Protein AF-A0A4R4U228-F1 (afdb_monomer_lite)

pLDDT: mean 95.86, std 2.65, range [86.06, 98.38]

Foldseek 3Di:
DPDFQDWDQDPVGIDTGWDKDQAADDPPQFQPWDDDVVRTFFTFHAADRVRRMTTGDGDVVVCVVVVHDDD

Secondary structure (DSSP, 8-state):
--EEEEEEEETTEEEEEEEEESS---TT-TT-EEEETTEEEEEEEEEEGGGTEEEEEEHHHHHHHHT----

Sequence (71 aa):
MLAKNTTAIYVEGRVTGLDYTSFCAAGGDSGGSVFHGDAALGLVSGGIPEDCRTYVQPLNEGLAWYGVEVH

Structure (mmCIF, N/CA/C/O backbone):
data_AF-A0A4R4U228-F1
#
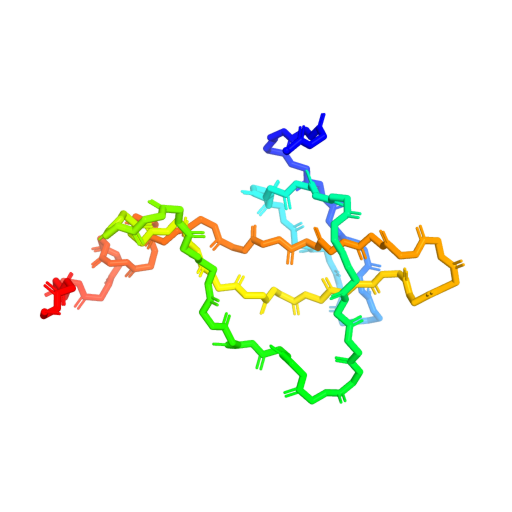_entry.id   AF-A0A4R4U228-F1
#
loop_
_atom_site.group_PDB
_atom_site.id
_atom_site.type_symbol
_atom_site.label_atom_id
_atom_site.label_alt_id
_atom_site.label_comp_id
_atom_site.label_asym_id
_atom_site.label_entity_id
_atom_site.label_seq_id
_atom_site.pdbx_PDB_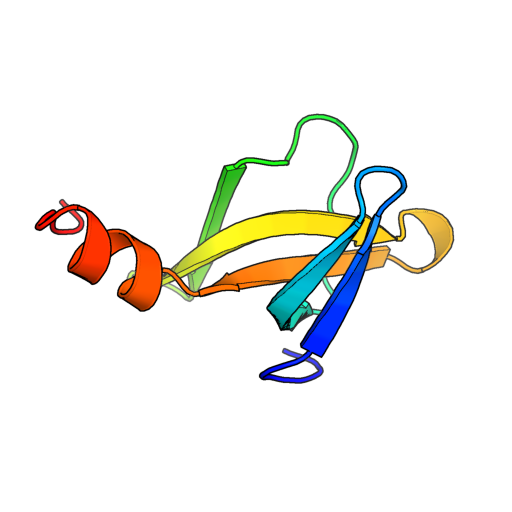ins_code
_atom_site.Cartn_x
_atom_site.Cartn_y
_atom_site.Cartn_z
_atom_site.occupancy
_atom_site.B_iso_or_equiv
_atom_site.auth_seq_id
_atom_site.auth_comp_id
_atom_site.auth_asym_id
_atom_site.auth_atom_id
_atom_site.pdbx_PDB_model_num
ATOM 1 N N . MET A 1 1 ? 1.648 -12.812 2.453 1.00 87.38 1 MET A N 1
ATOM 2 C CA . MET A 1 1 ? 2.179 -11.640 3.185 1.00 87.38 1 MET A CA 1
ATOM 3 C C . MET A 1 1 ? 3.599 -11.947 3.623 1.00 87.38 1 MET A C 1
ATOM 5 O O . MET A 1 1 ? 3.829 -13.077 4.029 1.00 87.38 1 MET A O 1
ATOM 9 N N . LEU A 1 2 ? 4.525 -10.994 3.496 1.00 95.06 2 LEU A N 1
ATOM 10 C CA . LEU A 1 2 ? 5.945 -11.172 3.824 1.00 95.06 2 LEU A CA 1
ATOM 11 C C . LEU A 1 2 ? 6.308 -10.556 5.180 1.00 95.06 2 LEU A C 1
ATOM 13 O O . LEU A 1 2 ? 6.998 -11.196 5.964 1.00 95.06 2 LEU A O 1
ATOM 17 N N . ALA A 1 3 ? 5.836 -9.339 5.465 1.00 96.81 3 ALA A N 1
ATOM 18 C CA . ALA A 1 3 ? 6.058 -8.665 6.744 1.00 96.81 3 ALA A CA 1
ATOM 19 C C . ALA A 1 3 ? 4.945 -7.650 7.057 1.00 96.81 3 ALA A C 1
ATOM 21 O O . ALA A 1 3 ? 4.196 -7.240 6.170 1.00 96.81 3 ALA A O 1
ATOM 22 N N . LYS A 1 4 ? 4.849 -7.256 8.328 1.00 96.81 4 LYS A N 1
ATOM 23 C CA . LYS A 1 4 ? 3.915 -6.260 8.876 1.00 96.81 4 LYS A CA 1
ATOM 24 C C . LYS A 1 4 ? 4.697 -5.075 9.444 1.00 96.81 4 LYS A C 1
ATOM 26 O O . LYS A 1 4 ? 5.853 -5.254 9.823 1.00 96.81 4 LYS A O 1
ATOM 31 N N . ASN A 1 5 ? 4.052 -3.912 9.567 1.00 97.12 5 ASN A N 1
ATOM 32 C CA . ASN A 1 5 ? 4.639 -2.702 10.161 1.00 97.12 5 ASN A CA 1
ATOM 33 C C . ASN A 1 5 ? 6.002 -2.329 9.543 1.00 97.12 5 ASN A C 1
ATOM 35 O O . ASN A 1 5 ? 7.001 -2.100 10.224 1.00 97.12 5 ASN A O 1
ATOM 39 N N . THR A 1 6 ? 6.046 -2.338 8.217 1.00 98.00 6 THR A N 1
ATOM 40 C CA . THR A 1 6 ? 7.230 -2.016 7.425 1.00 98.00 6 THR A CA 1
ATOM 41 C C . THR A 1 6 ? 7.267 -0.533 7.077 1.00 98.00 6 THR A C 1
ATOM 43 O O . THR A 1 6 ? 6.268 0.179 7.188 1.00 98.00 6 THR A O 1
ATOM 46 N N . THR A 1 7 ? 8.450 -0.049 6.697 1.00 98.06 7 THR A N 1
ATOM 47 C CA . THR A 1 7 ? 8.634 1.326 6.225 1.00 98.06 7 THR A CA 1
ATOM 48 C C . THR A 1 7 ? 9.016 1.318 4.755 1.00 98.06 7 THR A C 1
ATOM 50 O O . THR A 1 7 ? 10.063 0.771 4.410 1.00 98.06 7 THR A O 1
ATOM 53 N N . ALA A 1 8 ? 8.213 1.966 3.916 1.00 97.31 8 ALA A N 1
ATOM 54 C CA . ALA A 1 8 ? 8.607 2.319 2.560 1.00 97.31 8 ALA A CA 1
ATOM 55 C C . ALA A 1 8 ? 9.350 3.660 2.568 1.00 97.31 8 ALA A C 1
ATOM 57 O O . ALA A 1 8 ? 9.013 4.570 3.332 1.00 97.31 8 ALA A O 1
ATOM 58 N N . ILE A 1 9 ? 10.372 3.776 1.723 1.00 96.88 9 ILE A N 1
ATOM 59 C CA . ILE A 1 9 ? 11.131 5.010 1.515 1.00 96.88 9 ILE A CA 1
ATOM 60 C C . ILE A 1 9 ? 10.862 5.457 0.081 1.00 96.88 9 ILE A C 1
ATOM 62 O O . ILE A 1 9 ? 11.443 4.914 -0.856 1.00 96.88 9 ILE A O 1
ATOM 66 N N . TYR A 1 10 ? 9.947 6.405 -0.079 1.00 95.56 10 TYR A N 1
ATOM 67 C CA . TYR A 1 10 ? 9.642 7.031 -1.358 1.00 95.56 10 TYR A CA 1
ATOM 68 C C . TYR A 1 10 ? 10.461 8.308 -1.541 1.00 95.56 10 TYR A C 1
ATOM 70 O O . TYR A 1 10 ? 11.091 8.803 -0.600 1.00 95.56 10 TYR A O 1
ATOM 78 N N . VAL A 1 11 ? 10.441 8.862 -2.754 1.00 96.75 11 VAL A N 1
ATOM 79 C CA . VAL A 1 11 ? 11.122 10.134 -3.045 1.00 96.75 11 VAL A CA 1
ATOM 80 C C . VAL A 1 11 ? 10.502 11.295 -2.261 1.00 96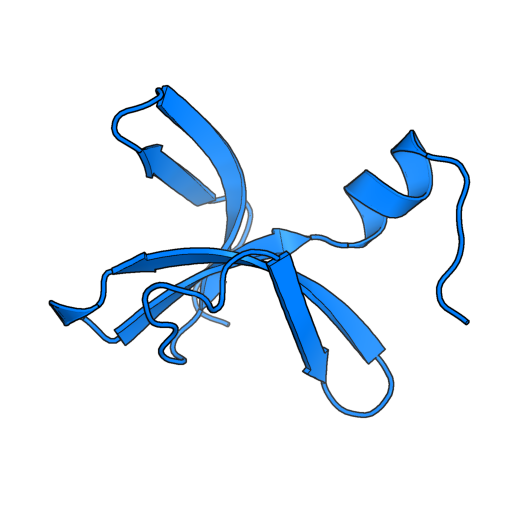.75 11 VAL A C 1
ATOM 82 O O . VAL A 1 11 ? 11.200 12.235 -1.894 1.00 96.75 11 VAL A O 1
ATOM 85 N N . GLU A 1 12 ? 9.213 11.194 -1.940 1.00 97.38 12 GLU A N 1
ATOM 86 C CA . GLU A 1 12 ? 8.446 12.148 -1.141 1.00 97.38 12 GLU A CA 1
ATOM 87 C C . GLU A 1 12 ? 8.702 12.005 0.366 1.00 97.38 12 GLU A C 1
ATOM 89 O O . GLU A 1 12 ? 8.377 12.906 1.139 1.00 97.38 12 GLU A O 1
ATOM 94 N N . GLY A 1 13 ? 9.283 10.884 0.803 1.00 98.12 13 GLY A N 1
ATOM 95 C CA . GLY A 1 13 ? 9.573 10.620 2.207 1.00 98.12 13 GLY A CA 1
ATOM 96 C C . GLY A 1 13 ? 9.257 9.197 2.655 1.00 98.12 13 GLY A C 1
ATOM 97 O O . GLY A 1 13 ? 9.080 8.272 1.864 1.00 98.12 13 GLY A O 1
ATOM 98 N N . ARG A 1 14 ? 9.228 9.011 3.977 1.00 98.19 14 ARG A N 1
ATOM 99 C CA . ARG A 1 14 ? 9.037 7.703 4.614 1.00 98.19 14 ARG A CA 1
ATOM 100 C C . ARG A 1 14 ? 7.568 7.481 4.948 1.00 98.19 14 ARG A C 1
ATOM 102 O O . ARG A 1 14 ? 6.957 8.345 5.569 1.00 98.19 14 ARG A O 1
ATOM 109 N N . VAL A 1 15 ? 7.054 6.296 4.639 1.00 98.12 15 VAL A N 1
ATOM 110 C CA . VAL A 1 15 ? 5.719 5.850 5.059 1.00 98.12 15 VAL A CA 1
ATOM 111 C C . VAL A 1 15 ? 5.878 4.596 5.907 1.00 98.12 15 VAL A C 1
ATOM 113 O O . VAL A 1 15 ? 6.427 3.596 5.448 1.00 98.12 15 VAL A O 1
ATOM 116 N N . THR A 1 16 ? 5.457 4.670 7.165 1.00 98.06 16 THR A N 1
ATOM 117 C CA . THR A 1 16 ? 5.568 3.590 8.159 1.00 98.06 16 THR A CA 1
ATOM 118 C C . THR A 1 16 ? 4.237 2.864 8.331 1.00 98.06 16 THR A C 1
ATOM 120 O O . THR A 1 16 ? 3.203 3.394 7.947 1.00 98.06 16 THR A O 1
ATOM 123 N N . GLY A 1 17 ? 4.241 1.686 8.958 1.00 97.75 17 GLY A N 1
ATOM 124 C CA . GLY A 1 17 ? 3.005 0.952 9.257 1.00 97.75 17 GLY A CA 1
ATOM 125 C C . GLY A 1 17 ? 2.471 0.107 8.099 1.00 97.75 17 GLY A C 1
ATOM 126 O O . GLY A 1 17 ? 1.389 -0.458 8.210 1.00 97.75 17 GLY A O 1
ATOM 127 N N . LEU A 1 18 ? 3.232 -0.036 7.011 1.00 98.19 18 LEU A N 1
ATOM 128 C CA . LEU A 1 18 ? 2.782 -0.740 5.811 1.00 98.19 18 LEU A CA 1
ATOM 129 C C . LEU A 1 18 ? 2.936 -2.258 5.939 1.00 98.19 18 LEU A C 1
ATOM 131 O O . LEU A 1 18 ? 3.875 -2.773 6.552 1.00 98.19 18 LEU A O 1
ATOM 135 N N . ASP A 1 19 ? 2.062 -2.990 5.270 1.00 98.00 19 ASP A N 1
ATOM 136 C CA . ASP A 1 19 ? 2.220 -4.416 5.025 1.00 98.00 19 ASP A CA 1
ATOM 137 C C . ASP A 1 19 ? 3.095 -4.645 3.794 1.00 98.00 19 ASP A C 1
ATOM 139 O O . ASP A 1 19 ? 2.886 -4.032 2.751 1.00 98.00 19 ASP A O 1
ATOM 143 N N . TYR A 1 20 ? 4.040 -5.575 3.881 1.00 97.81 20 TYR A N 1
ATOM 144 C CA . TYR A 1 20 ? 4.908 -5.945 2.769 1.00 97.81 20 TYR A CA 1
ATOM 145 C C . TYR A 1 20 ? 4.498 -7.297 2.194 1.00 97.81 20 TYR A C 1
ATOM 147 O O . TYR A 1 20 ? 4.307 -8.277 2.926 1.00 97.81 20 TYR A O 1
ATOM 155 N N . THR A 1 21 ? 4.336 -7.370 0.876 1.00 97.56 21 THR A N 1
ATOM 156 C CA . THR A 1 21 ? 3.716 -8.511 0.193 1.00 97.56 21 THR A CA 1
ATOM 157 C C . THR A 1 21 ? 4.532 -8.988 -1.008 1.00 97.56 21 THR A C 1
ATOM 159 O O . THR A 1 21 ? 5.477 -8.334 -1.441 1.00 97.56 21 THR A O 1
ATOM 162 N N . SER A 1 22 ? 4.191 -10.179 -1.505 1.00 95.81 22 SER A N 1
ATOM 163 C CA . SER A 1 22 ? 4.926 -10.883 -2.561 1.00 95.81 22 SER A CA 1
ATOM 164 C C . SER A 1 22 ? 4.247 -10.863 -3.928 1.00 95.81 22 SER A C 1
ATOM 166 O O . SER A 1 22 ? 4.745 -11.520 -4.837 1.00 95.81 22 SER A O 1
ATOM 168 N N . PHE A 1 23 ? 3.084 -10.219 -4.051 1.00 95.19 23 PHE A N 1
ATOM 169 C CA . PHE A 1 23 ? 2.443 -10.028 -5.350 1.00 95.19 23 PHE A CA 1
ATOM 170 C C . PHE A 1 23 ? 3.015 -8.776 -6.022 1.00 95.19 23 PHE A C 1
ATOM 172 O O . PHE A 1 23 ? 3.610 -7.936 -5.347 1.00 95.19 23 PHE A O 1
ATOM 179 N N . CYS A 1 24 ? 2.859 -8.673 -7.342 1.00 95.12 24 CYS A N 1
ATOM 180 C CA . CYS A 1 24 ? 3.352 -7.525 -8.093 1.00 95.12 24 CYS A CA 1
ATOM 181 C C . CYS A 1 24 ? 2.267 -6.449 -8.195 1.00 95.12 24 CYS A C 1
ATOM 183 O O . CYS A 1 24 ? 1.098 -6.771 -8.398 1.00 95.12 24 CYS A O 1
ATOM 185 N N . ALA A 1 25 ? 2.683 -5.189 -8.143 1.00 94.81 25 ALA A N 1
ATOM 186 C CA . ALA A 1 25 ? 1.881 -4.035 -8.527 1.00 94.81 25 ALA A CA 1
ATOM 187 C C . ALA A 1 25 ? 2.741 -3.129 -9.416 1.00 94.81 25 ALA A C 1
ATOM 189 O O . ALA A 1 25 ? 3.951 -3.017 -9.199 1.00 94.81 25 ALA A O 1
ATOM 190 N N . ALA A 1 26 ? 2.128 -2.510 -10.416 1.00 92.00 26 ALA A N 1
ATOM 191 C CA . ALA A 1 26 ? 2.766 -1.618 -11.370 1.00 92.00 26 ALA A CA 1
ATOM 192 C C . ALA A 1 26 ? 2.327 -0.159 -11.161 1.00 92.00 26 ALA A C 1
ATOM 194 O O . ALA A 1 26 ? 1.456 0.160 -10.346 1.00 9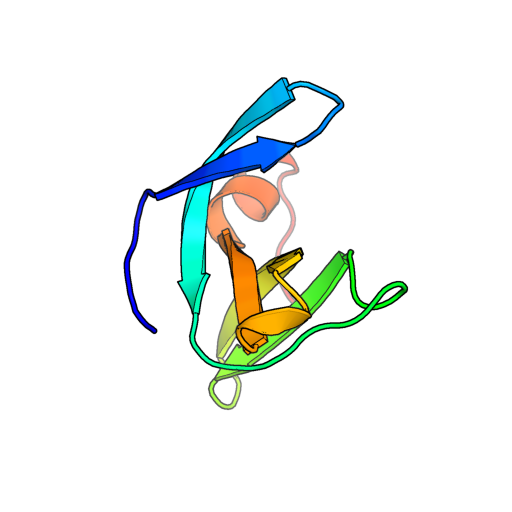2.00 26 ALA A O 1
ATOM 195 N N . GLY A 1 27 ? 2.940 0.752 -11.922 1.00 93.62 27 GLY A N 1
ATOM 196 C CA . GLY A 1 27 ? 2.487 2.139 -11.982 1.00 93.62 27 GLY A CA 1
ATOM 197 C C . GLY A 1 27 ? 1.027 2.207 -12.436 1.00 93.62 27 GLY A C 1
ATOM 198 O O . GLY A 1 27 ? 0.684 1.676 -13.488 1.00 93.62 27 GLY A O 1
ATOM 199 N N . GLY A 1 28 ? 0.184 2.858 -11.635 1.00 95.94 28 GLY A N 1
ATOM 200 C CA . GLY A 1 28 ? -1.266 2.923 -11.844 1.00 95.94 28 GLY A CA 1
ATOM 201 C C . GLY A 1 28 ? -2.084 2.061 -10.879 1.00 95.94 28 GLY A C 1
ATOM 202 O O . GLY A 1 28 ? -3.253 2.367 -10.673 1.00 95.94 28 GLY A O 1
ATOM 203 N N . ASP A 1 29 ? -1.478 1.067 -10.220 1.00 96.62 29 ASP A N 1
ATOM 204 C CA . ASP A 1 29 ? -2.179 0.214 -9.245 1.00 96.62 29 ASP A CA 1
ATOM 205 C C . ASP A 1 29 ? -2.299 0.857 -7.851 1.00 96.62 29 ASP A C 1
ATOM 207 O O . ASP A 1 29 ? -3.020 0.350 -6.991 1.00 96.62 29 ASP A O 1
ATOM 211 N N . SER A 1 30 ? -1.595 1.966 -7.598 1.00 96.81 30 SER A N 1
ATOM 212 C CA . SER A 1 30 ? -1.665 2.716 -6.337 1.00 96.81 30 SER A CA 1
ATOM 213 C C . SER A 1 30 ? -3.102 3.136 -6.009 1.00 96.81 30 SER A C 1
ATOM 215 O O . SER A 1 30 ? -3.813 3.688 -6.844 1.00 96.81 30 SER A O 1
ATOM 217 N N . GLY A 1 31 ? -3.528 2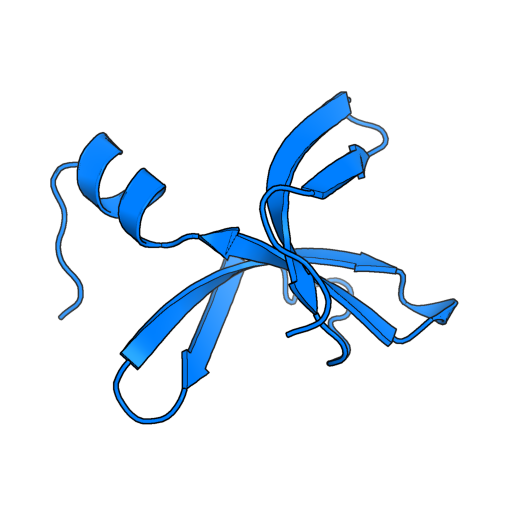.886 -4.770 1.00 97.44 31 GLY A N 1
ATOM 218 C CA . GLY A 1 31 ? -4.910 3.056 -4.312 1.00 97.44 31 GLY A CA 1
ATOM 219 C C . GLY A 1 31 ? -5.831 1.877 -4.643 1.00 97.44 31 GLY A C 1
ATOM 220 O O . GLY A 1 31 ? -6.944 1.818 -4.127 1.00 97.44 31 GLY A O 1
ATOM 221 N N . GLY A 1 32 ? -5.371 0.918 -5.452 1.00 97.06 32 GLY A N 1
ATOM 222 C CA . GLY A 1 32 ? -6.094 -0.307 -5.763 1.00 97.06 32 GLY A CA 1
ATOM 223 C C . GLY A 1 32 ? -6.336 -1.166 -4.525 1.00 97.06 32 GLY A C 1
ATOM 224 O O . GLY A 1 32 ? -5.558 -1.169 -3.568 1.00 97.06 32 GLY A O 1
ATOM 225 N N . SER A 1 33 ? -7.437 -1.905 -4.536 1.00 96.12 33 SER A N 1
ATOM 226 C CA . SER A 1 33 ? -7.885 -2.672 -3.382 1.00 96.12 33 SER A CA 1
ATOM 227 C C . SER A 1 33 ? -7.167 -4.011 -3.226 1.00 96.12 33 SER A C 1
ATOM 229 O O . SER A 1 33 ? -6.994 -4.745 -4.199 1.00 96.12 33 SER A O 1
ATOM 231 N N . VAL A 1 34 ? -6.848 -4.380 -1.986 1.00 96.81 34 VAL A N 1
ATOM 232 C CA . VAL A 1 34 ? -6.265 -5.676 -1.627 1.00 96.81 34 VAL A CA 1
ATOM 233 C C . VAL A 1 34 ? -7.256 -6.455 -0.770 1.00 96.81 34 VAL A C 1
ATOM 235 O O . VAL A 1 34 ? -7.649 -5.998 0.303 1.00 96.81 34 VAL A O 1
ATOM 238 N N . PHE A 1 35 ? -7.616 -7.653 -1.225 1.00 95.19 35 PHE A N 1
ATOM 239 C CA . PHE A 1 35 ? -8.595 -8.529 -0.583 1.00 95.19 35 PHE A CA 1
ATOM 240 C C . PHE A 1 35 ? -8.056 -9.950 -0.401 1.00 95.19 35 PHE A C 1
ATOM 242 O O . PHE A 1 35 ? -7.173 -10.403 -1.135 1.00 95.19 35 PHE A O 1
ATOM 249 N N . HIS A 1 36 ? -8.626 -10.673 0.559 1.00 93.56 36 HIS A N 1
ATOM 250 C CA . HIS A 1 36 ? -8.509 -12.123 0.659 1.00 93.56 36 HIS A CA 1
ATOM 251 C C . HIS A 1 36 ? -9.898 -12.732 0.861 1.00 93.56 36 HIS A C 1
ATOM 253 O O . HIS A 1 36 ? -10.470 -12.632 1.946 1.00 93.56 36 HIS A O 1
ATOM 259 N N . GLY A 1 37 ? -10.445 -13.337 -0.198 1.00 93.88 37 GLY A N 1
ATOM 260 C CA . GLY A 1 37 ? -11.874 -13.653 -0.245 1.00 93.88 37 GLY A CA 1
ATOM 261 C C . GLY A 1 37 ? -12.694 -12.371 -0.087 1.00 93.88 37 GLY A C 1
ATOM 262 O O . GLY A 1 37 ? -12.374 -11.364 -0.714 1.00 93.88 37 GLY A O 1
ATOM 263 N N . ASP A 1 38 ? -13.673 -12.397 0.813 1.00 93.69 38 ASP A N 1
ATOM 264 C CA . ASP A 1 38 ? -14.544 -11.250 1.106 1.00 93.69 38 ASP A CA 1
ATOM 265 C C . ASP A 1 38 ? -13.926 -10.256 2.110 1.00 93.69 38 ASP A C 1
ATOM 267 O O . ASP A 1 38 ? -14.515 -9.225 2.426 1.00 93.69 38 ASP A O 1
ATOM 271 N N . ALA A 1 39 ? -12.732 -10.544 2.642 1.00 93.69 39 ALA A N 1
ATOM 272 C CA . ALA A 1 39 ? -12.076 -9.682 3.618 1.00 93.69 39 ALA A CA 1
ATOM 273 C C . ALA A 1 39 ? -11.226 -8.603 2.934 1.00 93.69 39 ALA A C 1
ATOM 275 O O . ALA A 1 39 ? -10.230 -8.909 2.267 1.00 93.69 39 ALA A O 1
ATOM 276 N N . ALA A 1 40 ? -11.583 -7.337 3.153 1.00 95.62 40 ALA A N 1
ATOM 277 C CA . ALA A 1 40 ? -10.804 -6.182 2.721 1.00 95.62 40 ALA A CA 1
ATOM 278 C C . ALA A 1 40 ? -9.571 -6.004 3.622 1.00 95.62 40 ALA A C 1
ATOM 280 O O . ALA A 1 40 ? -9.690 -5.837 4.835 1.00 95.62 40 ALA A O 1
ATOM 281 N N . LEU A 1 41 ? -8.375 -6.067 3.037 1.00 96.12 41 LEU A N 1
ATOM 282 C CA . LEU A 1 41 ? -7.114 -6.052 3.786 1.00 96.12 41 LEU A CA 1
ATOM 283 C C . LEU A 1 41 ? -6.440 -4.680 3.781 1.00 96.12 41 LEU A C 1
ATOM 285 O O . LEU A 1 41 ? -5.829 -4.281 4.774 1.00 96.12 41 LEU A O 1
ATOM 289 N N . GLY A 1 42 ? -6.523 -3.961 2.664 1.00 97.38 42 GLY A N 1
ATOM 290 C CA . GLY A 1 42 ? -5.788 -2.716 2.499 1.00 97.38 42 GLY A CA 1
ATOM 291 C C . GLY A 1 42 ? -5.870 -2.136 1.103 1.00 97.38 42 GLY A C 1
ATOM 292 O O . GLY A 1 42 ? -6.595 -2.631 0.241 1.00 97.38 42 GLY A O 1
ATOM 293 N N . LEU A 1 43 ? -5.082 -1.089 0.901 1.00 98.06 43 LEU A N 1
ATOM 294 C CA . LEU A 1 43 ? -4.915 -0.409 -0.377 1.00 98.06 43 LEU A CA 1
ATOM 295 C C . LEU A 1 43 ? -3.448 -0.471 -0.795 1.00 98.06 43 LEU A C 1
ATOM 297 O O . LEU A 1 43 ? -2.555 -0.335 0.042 1.00 98.06 43 LEU A O 1
ATOM 301 N N . VAL A 1 44 ? -3.177 -0.658 -2.081 1.00 98.12 44 VAL A N 1
ATOM 302 C CA . VAL A 1 44 ? -1.811 -0.600 -2.613 1.00 98.12 44 VAL A CA 1
ATOM 303 C C . VAL A 1 44 ? -1.244 0.801 -2.371 1.00 98.12 44 VAL A C 1
ATOM 305 O O . VAL A 1 44 ? -1.788 1.789 -2.856 1.00 98.12 44 VAL A O 1
ATOM 308 N N . SER A 1 45 ? -0.142 0.896 -1.628 1.00 98.00 45 SER A N 1
ATOM 309 C CA . SER A 1 45 ? 0.592 2.152 -1.436 1.00 98.00 45 SER A CA 1
ATOM 310 C C . SER A 1 45 ? 1.580 2.362 -2.586 1.00 98.00 45 SER A C 1
ATOM 312 O O . SER A 1 45 ? 1.565 3.396 -3.249 1.00 98.00 45 SER A O 1
ATOM 314 N N . GLY A 1 46 ? 2.387 1.343 -2.872 1.00 97.12 46 GLY A N 1
ATOM 315 C CA . GLY A 1 46 ? 3.415 1.367 -3.908 1.00 97.12 46 GLY A CA 1
ATOM 316 C C . GLY A 1 46 ? 4.125 0.022 -4.001 1.00 97.12 46 GLY A C 1
ATOM 317 O O . GLY A 1 46 ? 3.766 -0.928 -3.303 1.00 97.12 46 GLY A O 1
ATOM 318 N N . GLY A 1 47 ? 5.144 -0.085 -4.848 1.00 93.81 47 GLY A N 1
ATOM 319 C CA . GLY A 1 47 ? 5.863 -1.340 -5.040 1.00 93.81 47 GLY A CA 1
ATOM 320 C C . GLY A 1 47 ? 7.297 -1.161 -5.514 1.00 93.81 47 GLY A C 1
ATOM 321 O O . GLY A 1 47 ? 7.724 -0.056 -5.835 1.00 93.81 47 GLY A O 1
ATOM 322 N N . ILE A 1 48 ? 8.019 -2.276 -5.531 1.00 93.94 48 ILE A N 1
ATOM 323 C CA . ILE A 1 48 ? 9.348 -2.449 -6.113 1.00 93.94 48 ILE A CA 1
ATOM 324 C C . ILE A 1 48 ? 9.134 -3.345 -7.341 1.00 93.94 48 ILE A C 1
ATOM 326 O O . ILE A 1 48 ? 9.008 -4.568 -7.180 1.00 93.94 48 ILE A O 1
ATOM 330 N N . PRO A 1 49 ? 8.975 -2.758 -8.544 1.00 86.06 49 PRO A N 1
ATOM 331 C CA . PRO A 1 49 ? 8.626 -3.502 -9.751 1.00 86.06 49 PRO A CA 1
ATOM 332 C C . PRO A 1 49 ? 9.646 -4.585 -10.102 1.00 86.06 49 PRO A C 1
ATOM 334 O O . PRO A 1 49 ? 9.259 -5.666 -10.540 1.00 86.06 49 PRO A O 1
ATOM 337 N N . GLU A 1 50 ? 10.931 -4.319 -9.866 1.00 91.25 50 GLU A N 1
ATOM 338 C CA . GLU A 1 50 ? 12.040 -5.218 -10.192 1.00 91.25 50 GLU A CA 1
ATOM 339 C C . GLU A 1 50 ? 11.969 -6.533 -9.403 1.00 91.25 50 GLU A C 1
ATOM 341 O O . GLU A 1 50 ? 12.268 -7.596 -9.943 1.00 91.25 50 GLU A O 1
ATOM 346 N N . ASP A 1 51 ? 11.509 -6.465 -8.151 1.00 91.81 51 ASP A N 1
ATOM 347 C CA . ASP A 1 51 ? 11.465 -7.602 -7.225 1.00 91.81 51 ASP A CA 1
ATOM 348 C C . ASP A 1 51 ? 10.060 -8.200 -7.064 1.00 91.81 51 ASP A C 1
ATOM 350 O O . ASP A 1 51 ? 9.875 -9.158 -6.303 1.00 91.81 51 ASP A O 1
ATOM 354 N N . CYS A 1 52 ? 9.057 -7.645 -7.756 1.00 94.44 52 CYS A N 1
ATOM 355 C CA . CYS A 1 52 ? 7.646 -7.997 -7.585 1.00 94.44 52 CYS A CA 1
ATOM 356 C C . CYS A 1 52 ? 7.248 -7.971 -6.094 1.00 94.44 52 CYS A C 1
ATOM 358 O O . CYS A 1 52 ? 6.923 -8.985 -5.454 1.00 94.44 52 CYS A O 1
ATOM 360 N N . ARG A 1 53 ? 7.370 -6.782 -5.499 1.00 96.31 53 ARG A N 1
ATOM 361 C 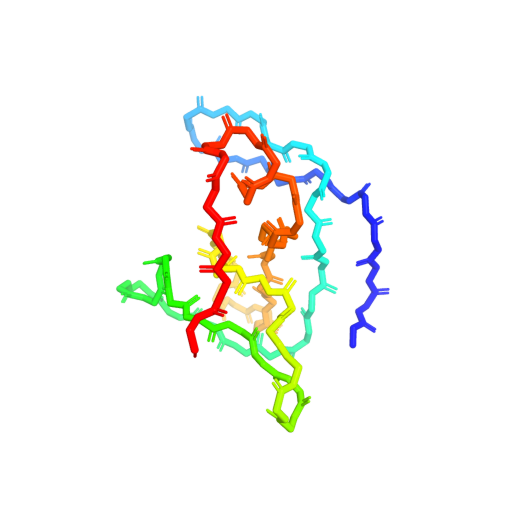CA . ARG A 1 53 ? 7.039 -6.542 -4.093 1.00 96.31 53 ARG A CA 1
ATOM 362 C C . ARG A 1 53 ? 6.130 -5.342 -3.965 1.00 96.31 53 ARG A C 1
ATOM 364 O O . ARG A 1 53 ? 6.387 -4.312 -4.577 1.00 96.31 53 ARG A O 1
ATOM 371 N N . THR A 1 54 ? 5.112 -5.456 -3.123 1.00 97.81 54 THR A N 1
ATOM 372 C CA . THR A 1 54 ? 4.107 -4.404 -2.955 1.00 97.81 54 THR A CA 1
ATOM 373 C C . THR A 1 54 ? 3.929 -4.060 -1.486 1.00 97.81 54 THR A C 1
ATOM 375 O O . THR A 1 54 ? 3.755 -4.948 -0.642 1.00 97.81 54 THR A O 1
ATOM 378 N N . TYR A 1 55 ? 3.958 -2.761 -1.201 1.00 98.19 55 TYR A N 1
ATOM 379 C CA . TYR A 1 55 ? 3.566 -2.178 0.070 1.00 98.19 55 TYR A CA 1
ATOM 380 C C . TYR A 1 55 ? 2.070 -1.877 0.061 1.00 98.19 55 TYR A C 1
ATOM 382 O O . TYR A 1 55 ? 1.548 -1.259 -0.868 1.00 98.19 55 TYR A O 1
ATOM 390 N N . VAL A 1 56 ? 1.385 -2.294 1.117 1.00 98.38 56 VAL A N 1
ATOM 391 C CA . VAL A 1 56 ? -0.060 -2.154 1.281 1.00 98.38 56 VAL A CA 1
ATOM 392 C C . VAL A 1 56 ? -0.328 -1.352 2.548 1.00 98.38 56 VAL A C 1
ATOM 394 O O . VAL A 1 56 ? 0.184 -1.684 3.613 1.00 98.38 56 VAL A O 1
ATOM 397 N N . GLN A 1 57 ? -1.126 -0.295 2.430 1.00 98.38 57 GLN A N 1
ATOM 398 C CA . GLN A 1 57 ? -1.654 0.453 3.563 1.00 98.38 57 GLN A CA 1
ATOM 399 C C . GLN A 1 57 ? -2.777 -0.370 4.215 1.00 98.38 57 GLN A C 1
ATOM 401 O O . GLN A 1 57 ? -3.765 -0.661 3.530 1.00 98.38 57 GLN A O 1
ATOM 406 N N . PRO A 1 58 ? -2.665 -0.756 5.503 1.00 97.88 58 PRO A N 1
ATOM 407 C CA . PRO A 1 58 ? -3.728 -1.474 6.199 1.00 97.88 58 PRO A CA 1
ATOM 408 C C . PRO A 1 58 ? -5.035 -0.680 6.212 1.00 97.88 58 PRO A C 1
ATOM 410 O O . PRO A 1 58 ? -5.048 0.514 6.520 1.00 97.88 58 PRO A O 1
ATOM 413 N N . LEU A 1 59 ? -6.145 -1.354 5.904 1.00 97.19 59 LEU A N 1
ATOM 414 C CA . LEU A 1 59 ? -7.424 -0.677 5.687 1.00 97.19 59 LEU A CA 1
ATOM 415 C C . LEU A 1 59 ? -7.996 -0.045 6.964 1.00 97.19 59 LEU A C 1
ATOM 417 O O . LEU A 1 59 ? -8.477 1.085 6.930 1.00 97.19 59 LEU A O 1
ATOM 421 N N . ASN A 1 60 ? -7.911 -0.758 8.091 1.00 96.12 60 ASN A N 1
ATOM 422 C CA . ASN A 1 60 ? -8.548 -0.361 9.351 1.00 96.12 60 ASN A CA 1
ATOM 423 C C . ASN A 1 60 ? -8.112 1.025 9.843 1.00 96.12 60 ASN A C 1
ATOM 425 O O . ASN A 1 60 ? -8.924 1.743 10.418 1.00 96.12 60 ASN A O 1
ATOM 429 N N . GLU A 1 61 ? -6.852 1.403 9.613 1.00 95.12 61 GLU A N 1
ATOM 430 C CA . GLU A 1 61 ? -6.341 2.725 9.984 1.00 95.12 61 GLU A CA 1
ATOM 431 C C . GLU A 1 61 ? -7.087 3.836 9.232 1.00 95.12 61 GLU A C 1
ATOM 433 O O . GLU A 1 61 ? -7.566 4.788 9.846 1.00 95.12 61 GLU A O 1
ATOM 438 N N . GLY A 1 62 ? -7.257 3.677 7.916 1.00 95.25 62 GLY A N 1
ATOM 439 C CA . GLY A 1 62 ? -7.988 4.633 7.088 1.00 95.25 62 GLY A CA 1
ATOM 440 C C . GLY A 1 62 ? -9.475 4.689 7.436 1.00 95.25 62 GLY A C 1
ATOM 441 O O . GLY A 1 62 ? -10.024 5.776 7.599 1.00 95.25 62 GLY A O 1
ATOM 442 N N . LEU A 1 63 ? -10.120 3.530 7.613 1.00 97.12 63 LEU A N 1
ATOM 443 C CA . LEU A 1 63 ? -11.532 3.466 8.012 1.00 97.12 63 LEU A CA 1
ATOM 444 C C . LEU A 1 63 ? -11.778 4.211 9.329 1.00 97.12 63 LEU A C 1
ATOM 446 O O . LEU A 1 63 ? -12.682 5.041 9.408 1.00 97.12 63 LEU A O 1
ATOM 450 N N . ALA A 1 64 ? -10.935 3.965 10.338 1.00 97.56 64 ALA A N 1
ATOM 451 C CA . ALA A 1 64 ? -11.038 4.611 11.643 1.00 97.56 64 ALA A CA 1
ATOM 452 C C . ALA A 1 64 ? -10.799 6.123 11.564 1.00 97.56 64 ALA A C 1
ATOM 454 O O . ALA A 1 64 ? -11.504 6.888 12.218 1.00 97.56 64 ALA A O 1
ATOM 455 N N . TRP A 1 65 ? -9.833 6.559 10.752 1.00 97.44 65 TRP A N 1
ATOM 456 C CA . TRP A 1 65 ? -9.535 7.978 10.572 1.00 97.44 65 TRP A CA 1
ATOM 457 C C . TRP A 1 65 ? -10.700 8.748 9.941 1.00 97.44 65 TRP A C 1
ATOM 459 O O . TRP A 1 65 ? -11.025 9.853 10.374 1.00 97.44 65 TRP A O 1
ATOM 469 N N . TYR A 1 66 ? -11.338 8.167 8.923 1.00 97.38 66 TYR A N 1
ATOM 470 C CA . TYR A 1 66 ? -12.420 8.822 8.185 1.00 97.38 66 TYR A CA 1
ATOM 471 C C . TYR A 1 66 ? -13.822 8.518 8.726 1.00 97.38 66 TYR A C 1
ATOM 473 O O . TYR A 1 66 ? -14.780 9.149 8.286 1.00 97.38 66 TYR A O 1
ATOM 481 N N . GLY A 1 67 ? -13.964 7.584 9.671 1.00 97.56 67 GLY A N 1
ATOM 482 C CA . GLY A 1 67 ? -15.265 7.174 10.204 1.00 97.56 67 GLY A CA 1
ATOM 483 C C . GLY A 1 67 ? -16.152 6.510 9.148 1.00 97.56 67 GLY A C 1
ATOM 484 O O . GLY A 1 67 ? -17.356 6.757 9.116 1.00 97.56 67 GLY A O 1
ATOM 485 N N . VAL A 1 68 ? -15.551 5.717 8.259 1.00 96.75 68 VAL A N 1
ATOM 486 C CA . VAL A 1 68 ? -16.242 5.024 7.161 1.00 96.75 68 VAL A CA 1
ATOM 487 C C . VAL A 1 68 ? -16.137 3.512 7.324 1.00 96.75 68 VAL A C 1
ATOM 489 O O . VAL A 1 68 ? -15.229 3.008 7.983 1.00 96.75 68 VAL A O 1
ATOM 492 N N . GLU A 1 69 ? -17.051 2.786 6.689 1.00 94.56 69 GLU A N 1
ATOM 493 C CA . GLU A 1 69 ? -17.092 1.324 6.695 1.00 94.56 69 GLU A CA 1
ATOM 494 C C . GLU A 1 69 ? -17.023 0.781 5.263 1.00 94.56 69 GLU A C 1
ATOM 496 O O . GLU A 1 69 ? -17.330 1.484 4.297 1.00 94.56 69 GLU A O 1
ATOM 501 N N . VAL A 1 70 ? -16.590 -0.473 5.127 1.00 90.38 70 VAL A N 1
ATOM 502 C CA . VAL A 1 70 ? -16.607 -1.188 3.844 1.00 90.38 70 VAL A CA 1
ATOM 503 C C . VAL A 1 70 ? -18.040 -1.628 3.557 1.00 90.38 70 VAL A C 1
ATOM 505 O O . VAL A 1 70 ? -18.688 -2.183 4.443 1.00 90.38 70 VAL A O 1
ATOM 508 N N . HIS A 1 71 ? -18.518 -1.361 2.340 1.00 86.75 71 HIS A N 1
ATOM 509 C CA . HIS A 1 71 ? -19.867 -1.715 1.897 1.00 86.75 71 HIS A CA 1
ATOM 510 C C . HIS A 1 71 ? -19.942 -3.126 1.316 1.00 86.75 71 HIS A C 1
ATOM 512 O O . HIS A 1 71 ? -19.009 -3.490 0.562 1.00 86.75 71 HIS A O 1
#

Radius of gyration: 11.99 Å; chains: 1; bounding box: 32×26×24 Å